Protein AF-A0A7C2VW53-F1 (afdb_monomer)

Structure (mmCIF, N/CA/C/O backbone):
data_AF-A0A7C2VW53-F1
#
_entry.id   AF-A0A7C2VW53-F1
#
loop_
_atom_site.group_PDB
_atom_site.id
_atom_site.type_symbol
_atom_site.label_atom_id
_atom_site.label_alt_id
_atom_site.label_comp_id
_atom_site.label_asym_id
_atom_site.label_entity_id
_atom_site.label_seq_id
_atom_site.pdbx_PDB_ins_code
_atom_site.Cartn_x
_atom_site.Cartn_y
_atom_site.Cartn_z
_atom_site.occupancy
_atom_site.B_iso_or_equiv
_atom_site.auth_seq_id
_atom_site.auth_comp_id
_atom_site.auth_asym_id
_atom_site.auth_atom_id
_atom_site.pdbx_PDB_model_num
ATOM 1 N 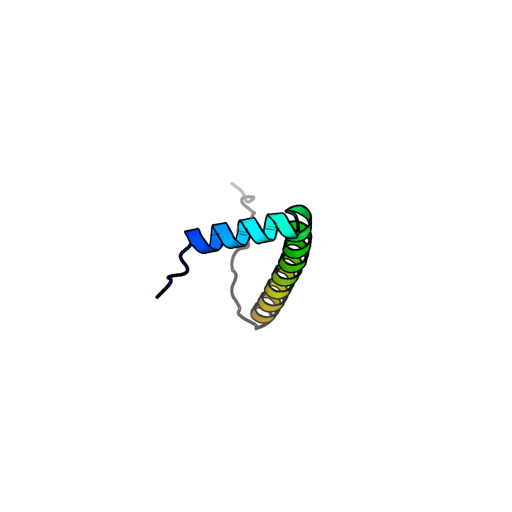N . MET A 1 1 ? 28.607 -11.611 0.641 1.00 69.44 1 MET A N 1
ATOM 2 C CA . MET A 1 1 ? 27.189 -12.017 0.535 1.00 69.44 1 MET A CA 1
ATOM 3 C C . MET A 1 1 ? 26.440 -10.884 -0.147 1.00 69.44 1 MET A C 1
ATOM 5 O O . MET A 1 1 ? 26.794 -9.746 0.143 1.00 69.44 1 MET A O 1
ATOM 9 N N . PRO A 1 2 ? 25.514 -11.144 -1.085 1.00 75.25 2 PRO A N 1
ATOM 10 C CA . PRO A 1 2 ? 24.713 -10.078 -1.679 1.00 75.25 2 PRO A CA 1
ATOM 11 C C . PRO A 1 2 ? 23.921 -9.389 -0.564 1.00 75.25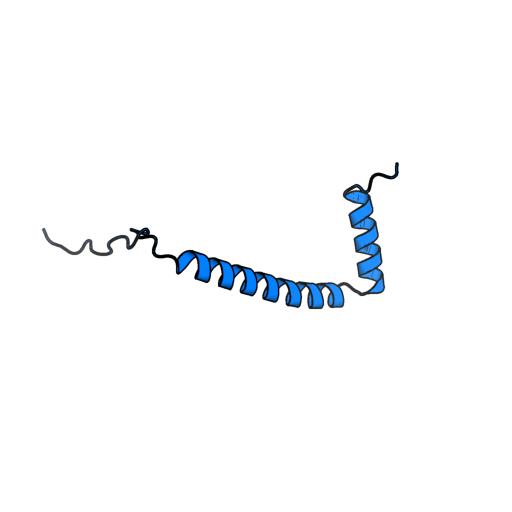 2 PRO A C 1
ATOM 13 O O . PRO A 1 2 ? 23.139 -10.029 0.136 1.00 75.25 2 PRO A O 1
ATOM 16 N N . ASN A 1 3 ? 24.198 -8.106 -0.348 1.00 79.31 3 ASN A N 1
ATOM 17 C CA . ASN A 1 3 ? 23.501 -7.302 0.642 1.00 79.31 3 ASN A CA 1
ATOM 18 C C . ASN A 1 3 ? 22.263 -6.732 -0.042 1.00 79.31 3 ASN A C 1
ATOM 20 O O . ASN A 1 3 ? 22.390 -5.967 -0.991 1.00 79.31 3 ASN A O 1
ATOM 24 N N . LEU A 1 4 ? 21.078 -7.129 0.415 1.00 85.62 4 LEU A N 1
ATOM 25 C CA . LEU A 1 4 ? 19.823 -6.533 -0.032 1.00 85.62 4 LEU A CA 1
ATOM 26 C C . LEU A 1 4 ? 19.705 -5.144 0.596 1.00 85.62 4 LEU A C 1
ATOM 28 O O . LEU A 1 4 ? 19.166 -4.984 1.692 1.00 85.62 4 LEU A O 1
ATOM 32 N N . GLY A 1 5 ? 20.289 -4.154 -0.070 1.00 92.62 5 GLY A N 1
ATOM 33 C CA . GLY A 1 5 ? 20.209 -2.764 0.329 1.00 92.62 5 GLY A CA 1
ATOM 34 C C . GLY A 1 5 ? 18.886 -2.122 -0.098 1.00 92.62 5 GLY A C 1
ATOM 35 O O . GLY A 1 5 ? 18.112 -2.687 -0.879 1.00 92.62 5 GLY A O 1
ATOM 36 N N . PRO A 1 6 ? 18.618 -0.895 0.380 1.00 94.88 6 PRO A N 1
ATOM 37 C CA . PRO A 1 6 ? 17.465 -0.116 -0.062 1.00 94.88 6 PRO A CA 1
ATOM 38 C C . PRO A 1 6 ? 17.409 0.059 -1.589 1.00 94.88 6 PRO A C 1
ATOM 40 O O . PRO A 1 6 ? 16.323 0.089 -2.159 1.00 94.88 6 PRO A O 1
ATOM 43 N N . ALA A 1 7 ? 18.567 0.130 -2.256 1.00 93.00 7 ALA A N 1
ATOM 44 C CA . ALA A 1 7 ? 18.660 0.259 -3.708 1.00 93.00 7 ALA A CA 1
ATOM 45 C C . ALA A 1 7 ? 18.149 -0.996 -4.439 1.00 93.00 7 ALA A C 1
ATOM 47 O O . ALA A 1 7 ? 17.322 -0.886 -5.345 1.00 93.00 7 ALA A O 1
ATOM 48 N N . GLU A 1 8 ? 18.573 -2.191 -4.019 1.00 93.38 8 GLU A N 1
ATOM 49 C CA . GLU A 1 8 ? 18.112 -3.461 -4.585 1.00 93.38 8 GLU A CA 1
ATOM 50 C C . GLU A 1 8 ? 16.608 -3.660 -4.369 1.00 93.38 8 GLU A C 1
ATOM 52 O O . GLU A 1 8 ? 15.904 -4.082 -5.287 1.00 93.38 8 GLU A O 1
ATOM 57 N N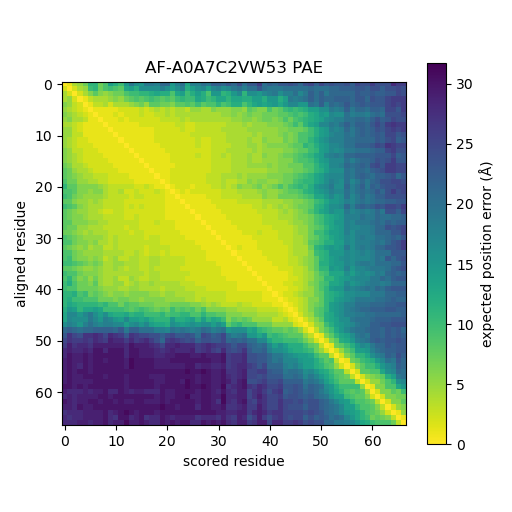 . LEU A 1 9 ? 16.089 -3.298 -3.190 1.00 94.69 9 LEU A N 1
ATOM 58 C CA . LEU A 1 9 ? 14.652 -3.368 -2.907 1.00 94.69 9 LEU A CA 1
ATOM 59 C C . LEU A 1 9 ? 13.834 -2.451 -3.823 1.00 94.69 9 LEU A C 1
ATOM 61 O O . LEU A 1 9 ? 12.768 -2.857 -4.286 1.00 94.69 9 LEU A O 1
ATOM 65 N N . ILE A 1 10 ? 14.332 -1.247 -4.125 1.00 95.62 10 ILE A N 1
ATOM 66 C CA . ILE A 1 10 ? 13.675 -0.333 -5.070 1.00 95.62 10 ILE A CA 1
ATOM 67 C C . ILE A 1 10 ? 13.633 -0.945 -6.471 1.00 95.62 10 ILE A C 1
ATOM 69 O O . ILE A 1 10 ? 12.587 -0.894 -7.112 1.00 95.62 10 ILE A O 1
ATOM 73 N N . ILE A 1 11 ? 14.727 -1.556 -6.938 1.00 95.81 11 ILE A N 1
ATOM 74 C CA . ILE A 1 11 ? 14.775 -2.208 -8.258 1.00 95.81 11 ILE A CA 1
ATOM 75 C C . ILE A 1 11 ? 13.756 -3.351 -8.333 1.00 95.81 11 ILE A C 1
ATOM 77 O O . ILE A 1 11 ? 12.993 -3.436 -9.296 1.00 95.81 11 ILE A O 1
ATOM 81 N N . ILE A 1 12 ? 13.695 -4.199 -7.303 1.00 95.06 12 ILE A N 1
ATOM 82 C CA . ILE A 1 12 ? 12.725 -5.300 -7.226 1.00 95.06 12 ILE A CA 1
ATOM 83 C C . ILE A 1 12 ? 11.293 -4.754 -7.230 1.00 95.06 12 ILE A C 1
ATOM 85 O O . ILE A 1 12 ? 10.451 -5.241 -7.985 1.00 95.06 12 ILE A O 1
ATOM 89 N N . LEU A 1 13 ? 11.017 -3.717 -6.438 1.00 94.75 13 LEU A N 1
ATOM 90 C CA . LEU A 1 13 ? 9.707 -3.070 -6.394 1.00 94.75 13 LEU A CA 1
ATOM 91 C C . LEU A 1 13 ? 9.305 -2.520 -7.768 1.00 94.75 13 LEU A C 1
ATOM 93 O O . LEU A 1 13 ? 8.156 -2.670 -8.176 1.00 94.75 13 LEU A O 1
ATOM 97 N N . LEU A 1 14 ? 10.251 -1.934 -8.502 1.00 96.50 14 LEU A N 1
ATOM 98 C CA . LEU A 1 14 ? 10.028 -1.415 -9.849 1.00 96.50 14 LEU A CA 1
ATOM 99 C C . LEU A 1 14 ? 9.636 -2.535 -10.821 1.00 96.50 14 LEU A C 1
ATOM 101 O O . LEU A 1 14 ? 8.668 -2.384 -11.561 1.00 96.50 14 LEU A O 1
ATOM 105 N N . ILE A 1 15 ? 10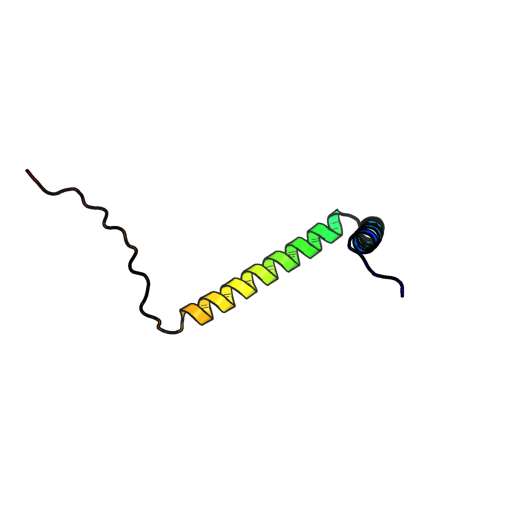.317 -3.684 -10.768 1.00 96.94 15 ILE A N 1
ATOM 106 C CA . ILE A 1 15 ? 9.974 -4.866 -11.577 1.00 96.94 15 ILE A CA 1
ATOM 107 C C . ILE A 1 15 ? 8.567 -5.371 -11.235 1.00 96.94 15 ILE A C 1
ATOM 109 O O . ILE A 1 15 ? 7.769 -5.636 -12.133 1.00 96.94 15 ILE A O 1
ATOM 113 N N . VAL A 1 16 ? 8.227 -5.461 -9.948 1.00 96.50 16 VAL A N 1
ATOM 114 C CA . VAL A 1 16 ? 6.886 -5.860 -9.493 1.00 96.50 16 VAL A CA 1
ATOM 115 C C . VAL A 1 16 ? 5.825 -4.886 -10.018 1.00 96.50 16 VAL A C 1
ATOM 117 O O . VAL A 1 16 ? 4.803 -5.319 -10.548 1.00 96.50 16 VAL A O 1
ATOM 120 N N . ILE A 1 17 ? 6.074 -3.576 -9.950 1.00 96.19 17 ILE A N 1
ATOM 121 C CA . ILE A 1 17 ? 5.168 -2.554 -10.494 1.00 96.19 17 ILE A CA 1
ATOM 122 C C . ILE A 1 17 ? 5.012 -2.694 -12.011 1.00 96.19 17 ILE A C 1
ATOM 124 O O . ILE A 1 17 ? 3.912 -2.486 -12.509 1.00 96.19 17 ILE A O 1
ATOM 128 N N . LEU A 1 18 ? 6.060 -3.052 -12.754 1.00 96.56 18 LEU A N 1
ATOM 129 C CA . LEU A 1 18 ? 5.956 -3.262 -14.201 1.00 96.56 18 LEU A CA 1
ATOM 130 C C . LEU A 1 18 ? 5.112 -4.494 -14.555 1.00 96.56 18 LEU A C 1
ATOM 132 O O . LEU A 1 18 ? 4.355 -4.446 -15.520 1.00 96.56 18 LEU A O 1
ATOM 136 N N . ILE A 1 19 ? 5.207 -5.574 -13.774 1.00 97.00 19 ILE A N 1
ATOM 137 C CA . ILE A 1 19 ? 4.444 -6.812 -14.004 1.00 97.00 19 ILE A CA 1
ATOM 138 C C . ILE A 1 19 ? 2.969 -6.633 -13.631 1.00 97.00 19 ILE A C 1
ATOM 140 O O . ILE A 1 19 ? 2.081 -6.985 -14.403 1.00 97.00 19 ILE A O 1
ATOM 144 N N . PHE A 1 20 ? 2.699 -6.105 -12.437 1.00 95.38 20 PHE A N 1
ATOM 145 C CA . PHE A 1 20 ? 1.338 -6.002 -11.902 1.00 95.38 20 PHE A CA 1
ATOM 146 C C . PHE A 1 20 ? 0.649 -4.677 -12.257 1.00 95.38 20 PHE A C 1
ATOM 148 O O . PHE A 1 20 ? -0.578 -4.596 -12.257 1.00 95.38 20 PHE A O 1
ATOM 155 N N . GLY A 1 21 ? 1.419 -3.637 -12.570 1.00 94.81 21 GLY A N 1
ATOM 156 C CA . GLY A 1 21 ? 0.943 -2.271 -12.763 1.00 94.81 21 GLY A CA 1
ATOM 157 C C . GLY A 1 21 ? 0.784 -1.504 -11.445 1.00 94.81 21 GLY A C 1
ATOM 158 O O . GLY A 1 21 ? 0.396 -2.053 -10.410 1.00 94.81 21 GLY A O 1
ATOM 159 N N . ALA A 1 22 ? 1.004 -0.185 -11.493 1.00 93.06 22 ALA A N 1
ATOM 160 C CA . ALA A 1 22 ? 0.828 0.696 -10.332 1.00 93.06 22 ALA A CA 1
ATOM 161 C C . ALA A 1 22 ? -0.619 0.696 -9.798 1.00 93.06 22 ALA A C 1
ATOM 163 O O . ALA A 1 22 ? -0.834 0.790 -8.591 1.00 93.06 22 ALA A O 1
ATOM 164 N N . GLY A 1 23 ? -1.612 0.533 -10.682 1.00 95.56 23 GLY A N 1
ATOM 165 C CA . GLY A 1 23 ? -3.027 0.482 -10.302 1.00 95.56 23 GLY A CA 1
ATOM 166 C C . GLY A 1 23 ? -3.371 -0.719 -9.417 1.00 95.56 23 GLY A C 1
ATOM 167 O O . GLY A 1 23 ? -4.036 -0.548 -8.398 1.00 95.56 23 GLY A O 1
ATOM 168 N N . LYS A 1 24 ? -2.867 -1.918 -9.746 1.00 95.19 24 LYS A N 1
ATOM 169 C CA . LYS A 1 24 ? -3.120 -3.130 -8.948 1.00 95.19 24 LYS A CA 1
ATOM 170 C C . LYS A 1 24 ? -2.433 -3.078 -7.591 1.00 95.19 24 LYS A C 1
ATOM 172 O O . LYS A 1 24 ? -3.040 -3.456 -6.593 1.00 95.19 24 LYS A O 1
ATOM 177 N N . LEU A 1 25 ? -1.205 -2.559 -7.532 1.00 94.56 25 LEU A N 1
ATOM 178 C CA . LEU A 1 25 ? -0.514 -2.357 -6.257 1.00 94.56 25 LEU A CA 1
ATOM 179 C C . LEU A 1 25 ? -1.246 -1.345 -5.361 1.00 94.56 25 LEU A C 1
ATOM 181 O O . LEU A 1 25 ? -1.379 -1.586 -4.164 1.00 94.56 25 LEU A O 1
ATOM 185 N N . ALA A 1 26 ? -1.758 -0.248 -5.928 1.00 94.12 26 ALA A N 1
ATOM 186 C CA . ALA A 1 26 ? -2.540 0.742 -5.187 1.00 94.12 26 ALA A CA 1
ATOM 187 C C . ALA A 1 26 ? -3.890 0.185 -4.702 1.00 94.12 26 ALA A C 1
ATOM 189 O O . ALA A 1 26 ? -4.297 0.466 -3.576 1.00 94.12 26 ALA A O 1
ATOM 190 N N . GLU A 1 27 ? -4.563 -0.633 -5.515 1.00 96.25 27 GLU A N 1
ATOM 191 C CA . GLU A 1 27 ? -5.811 -1.316 -5.155 1.00 96.25 27 GLU A CA 1
ATOM 192 C C . GLU A 1 27 ? -5.602 -2.254 -3.952 1.00 96.25 27 GLU A C 1
ATOM 194 O O . GLU A 1 27 ? -6.293 -2.134 -2.936 1.00 96.25 27 GLU A O 1
ATOM 199 N N . VAL A 1 28 ? -4.583 -3.120 -4.019 1.00 95.94 28 VAL A N 1
ATOM 200 C CA . VAL A 1 28 ? -4.226 -4.054 -2.937 1.00 95.94 28 VAL A CA 1
ATOM 201 C C . VAL A 1 28 ? -3.745 -3.306 -1.694 1.00 95.94 28 VAL A C 1
ATOM 203 O O . VAL A 1 28 ? -4.215 -3.578 -0.590 1.00 95.94 28 VAL A O 1
ATOM 206 N N . GLY A 1 29 ? -2.852 -2.327 -1.852 1.00 95.44 29 GLY A N 1
ATOM 207 C CA . GLY A 1 29 ? -2.353 -1.507 -0.748 1.00 95.44 29 GLY A CA 1
ATOM 208 C C . GLY A 1 29 ? -3.463 -0.706 -0.064 1.00 95.44 29 GLY A C 1
ATOM 209 O O . GLY A 1 29 ? -3.483 -0.601 1.160 1.00 95.44 29 GLY A O 1
ATOM 210 N N . GLY A 1 30 ? -4.432 -0.200 -0.830 1.00 97.06 30 GLY A N 1
ATOM 211 C CA . GLY A 1 30 ? -5.611 0.482 -0.305 1.00 97.06 30 GLY A CA 1
ATOM 212 C C . GLY A 1 30 ? -6.510 -0.443 0.517 1.00 97.06 30 GLY A C 1
ATOM 213 O O . GLY A 1 30 ? -6.948 -0.055 1.601 1.00 97.06 30 GLY A O 1
ATOM 214 N N . ALA A 1 31 ? -6.757 -1.668 0.044 1.00 96.94 31 ALA A N 1
ATOM 215 C CA . ALA A 1 31 ? -7.527 -2.670 0.781 1.00 96.94 31 ALA A CA 1
ATOM 216 C C . ALA A 1 31 ? -6.817 -3.099 2.078 1.00 96.94 31 ALA A C 1
ATOM 218 O O . ALA A 1 31 ? -7.418 -3.064 3.155 1.00 96.94 31 ALA A O 1
ATOM 219 N N . LEU A 1 32 ? -5.520 -3.415 1.995 1.00 97.50 32 LEU A N 1
ATOM 220 C CA . LEU A 1 32 ? -4.692 -3.770 3.151 1.00 97.50 32 LEU A CA 1
ATOM 221 C C . LEU A 1 32 ? -4.604 -2.624 4.164 1.00 97.50 32 LEU A C 1
ATOM 223 O O . LEU A 1 32 ? -4.760 -2.847 5.360 1.00 97.50 32 LEU A O 1
ATOM 227 N N . GLY A 1 33 ? -4.410 -1.388 3.701 1.00 96.38 33 GLY A N 1
ATOM 228 C CA . GLY A 1 33 ? -4.307 -0.213 4.562 1.00 96.38 33 GLY A CA 1
ATOM 229 C C . GLY A 1 33 ? -5.582 0.050 5.361 1.00 96.38 33 GLY A C 1
ATOM 230 O O . GLY A 1 33 ? -5.508 0.367 6.547 1.00 96.38 33 GLY A O 1
ATOM 231 N N . ARG A 1 34 ? -6.759 -0.137 4.748 1.00 96.75 34 ARG A N 1
ATOM 232 C CA . ARG A 1 34 ? -8.046 -0.060 5.460 1.00 96.75 34 ARG A CA 1
ATOM 233 C C . ARG A 1 34 ? -8.170 -1.160 6.512 1.00 96.75 34 ARG A C 1
ATOM 235 O O . ARG A 1 34 ? -8.533 -0.851 7.641 1.00 96.75 34 ARG A O 1
ATOM 242 N N . GLY A 1 35 ? -7.806 -2.399 6.173 1.00 97.06 35 GLY A N 1
ATOM 243 C CA . GLY A 1 35 ? -7.816 -3.521 7.117 1.00 97.06 35 GLY A CA 1
ATOM 244 C C . GLY A 1 35 ? -6.893 -3.295 8.317 1.00 97.06 35 GLY A C 1
ATOM 245 O O . GLY A 1 35 ? -7.316 -3.447 9.457 1.00 97.06 35 GLY A O 1
ATOM 246 N N . ILE A 1 36 ? -5.659 -2.840 8.077 1.00 96.88 36 ILE A N 1
ATOM 247 C CA . ILE A 1 36 ? -4.696 -2.507 9.140 1.00 96.88 36 ILE A CA 1
ATOM 248 C C . ILE A 1 36 ? -5.202 -1.343 10.000 1.00 96.88 36 ILE A C 1
ATOM 250 O O . ILE A 1 36 ? -5.004 -1.348 11.215 1.00 96.88 36 ILE A O 1
ATOM 254 N N . ARG A 1 37 ? -5.843 -0.336 9.392 1.00 95.62 37 ARG A N 1
ATOM 255 C CA .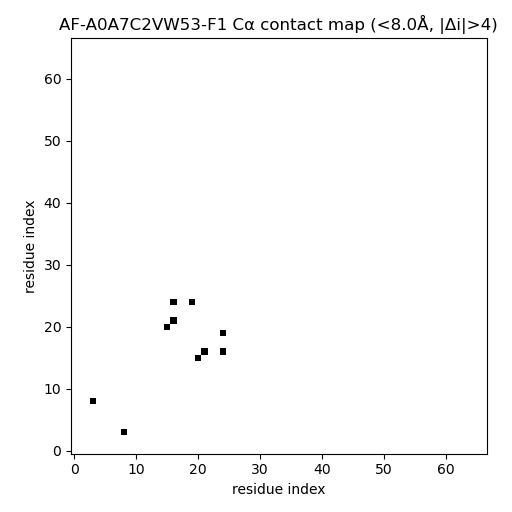 ARG A 1 37 ? -6.401 0.810 10.119 1.00 95.62 37 ARG A CA 1
ATOM 256 C C . ARG A 1 37 ? -7.528 0.387 11.055 1.00 95.62 37 ARG A C 1
ATOM 258 O O . ARG A 1 37 ? -7.512 0.809 12.207 1.00 95.62 37 ARG A O 1
ATOM 265 N N . GLU A 1 38 ? -8.455 -0.438 10.578 1.00 95.69 38 GLU A N 1
ATOM 266 C CA . GLU A 1 38 ? -9.553 -0.948 11.405 1.00 95.69 38 GLU A CA 1
ATOM 267 C C . GLU A 1 38 ? -9.020 -1.874 12.503 1.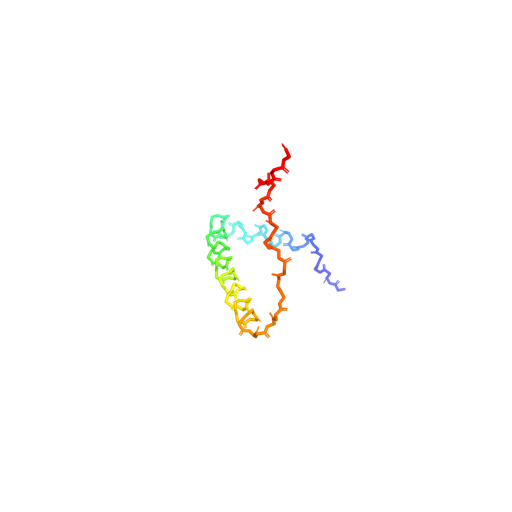00 95.69 38 GLU A C 1
ATOM 269 O O . GLU A 1 38 ? -9.358 -1.700 13.665 1.00 95.69 38 GLU A O 1
ATOM 274 N N . PHE A 1 39 ? -8.071 -2.757 12.173 1.00 95.25 39 PHE A N 1
ATOM 275 C CA . PHE A 1 39 ? -7.405 -3.622 13.148 1.00 95.25 39 PHE A CA 1
ATOM 276 C C . PHE A 1 39 ? -6.718 -2.823 14.264 1.00 95.25 39 PHE A C 1
ATOM 278 O O . PHE A 1 39 ? -6.904 -3.104 15.446 1.00 95.25 39 PHE A O 1
ATOM 285 N N . ARG A 1 40 ? -5.964 -1.770 13.913 1.00 93.75 40 ARG A N 1
ATOM 286 C CA . ARG A 1 40 ? -5.353 -0.872 14.907 1.00 93.75 40 ARG A CA 1
ATOM 287 C C . ARG A 1 40 ? -6.385 -0.134 15.752 1.00 93.75 40 ARG A C 1
ATOM 289 O O . ARG A 1 40 ? -6.095 0.155 16.908 1.00 93.75 40 ARG A O 1
ATOM 296 N N . LYS A 1 41 ? -7.532 0.224 15.175 1.00 93.19 41 LYS A N 1
ATOM 297 C CA . LYS A 1 41 ? -8.611 0.908 15.885 1.00 93.19 41 LYS A CA 1
ATOM 298 C C . LYS A 1 41 ? -9.252 -0.022 16.915 1.00 93.19 41 LYS A C 1
ATOM 300 O O . LYS A 1 41 ? -9.325 0.366 18.072 1.00 93.19 41 LYS A O 1
ATOM 305 N N . SER A 1 42 ? -9.595 -1.251 16.533 1.00 90.81 42 SER A N 1
ATOM 306 C CA . SER A 1 42 ? -10.170 -2.240 17.451 1.00 90.81 42 SER A CA 1
ATOM 307 C C . SER A 1 42 ? -9.232 -2.575 18.612 1.00 90.81 42 SER A C 1
ATOM 309 O O . SER A 1 42 ? -9.680 -2.611 19.749 1.00 90.81 42 SER A O 1
ATOM 311 N N . ILE A 1 43 ? -7.924 -2.721 18.356 1.00 91.81 43 ILE A N 1
ATOM 312 C CA . ILE A 1 43 ? -6.937 -2.949 19.428 1.00 91.81 43 ILE A CA 1
ATOM 313 C C . ILE A 1 43 ? -6.884 -1.767 20.404 1.00 91.81 43 ILE A C 1
ATOM 315 O O . ILE A 1 43 ? -6.806 -1.966 21.609 1.00 91.81 43 ILE A O 1
ATOM 319 N N . ARG A 1 44 ? -6.928 -0.528 19.898 1.00 89.62 44 ARG A N 1
ATOM 320 C CA . ARG A 1 44 ? -6.919 0.669 20.753 1.00 89.62 44 ARG A CA 1
ATOM 321 C C . ARG A 1 44 ? -8.196 0.812 21.570 1.00 89.62 44 ARG A C 1
ATOM 323 O O . ARG A 1 44 ? -8.117 1.177 22.732 1.00 89.62 44 ARG A O 1
ATOM 330 N N . GLU A 1 45 ? -9.351 0.532 20.975 1.00 84.06 45 GLU A N 1
ATOM 331 C CA . GLU A 1 45 ? -10.637 0.548 21.680 1.00 84.06 45 GLU A CA 1
ATOM 332 C C . GLU A 1 45 ? -10.687 -0.529 22.774 1.00 84.06 45 GLU A C 1
ATOM 334 O O . GLU A 1 45 ? -11.242 -0.287 23.843 1.00 84.06 45 GLU A O 1
ATOM 339 N N . GLU A 1 46 ? -10.060 -1.686 22.553 1.00 76.88 46 GLU A N 1
ATOM 340 C CA . GLU A 1 46 ? -9.928 -2.751 23.552 1.00 76.88 46 GLU A CA 1
ATOM 341 C C . GLU A 1 46 ? -8.951 -2.376 24.685 1.00 76.88 46 GLU A C 1
ATOM 343 O O . GLU A 1 46 ? -9.254 -2.620 25.853 1.00 76.88 46 GLU A O 1
ATOM 348 N N . GLU A 1 47 ? -7.835 -1.700 24.379 1.00 75.38 47 GLU A N 1
ATOM 349 C CA . GLU A 1 47 ? -6.925 -1.139 25.394 1.00 75.38 47 GLU A CA 1
ATOM 350 C C . GLU A 1 47 ? -7.573 -0.005 26.209 1.00 75.38 47 GLU A C 1
ATOM 352 O O . GLU A 1 47 ? -7.354 0.087 27.416 1.00 75.38 47 GLU A O 1
ATOM 357 N N . GLU A 1 48 ? -8.404 0.833 25.584 1.00 65.19 48 GLU A N 1
ATOM 358 C CA . GLU A 1 48 ? -9.103 1.948 26.244 1.00 65.19 48 GLU A CA 1
ATOM 359 C C . GLU A 1 48 ? -10.374 1.503 26.998 1.00 65.19 48 GLU A C 1
ATOM 361 O O . GLU A 1 48 ? -10.873 2.215 27.868 1.00 65.19 48 GLU A O 1
ATOM 366 N N . SER A 1 49 ? -10.856 0.281 26.741 1.00 59.06 49 SER A N 1
ATOM 367 C CA . SER A 1 49 ? -11.927 -0.373 27.511 1.00 59.06 49 SER A CA 1
ATOM 368 C C . SER A 1 49 ? -11.437 -0.997 28.826 1.00 59.06 49 SER A C 1
ATOM 370 O O . SER A 1 49 ? -12.253 -1.431 29.645 1.00 59.06 49 SER A O 1
ATOM 372 N N . ALA A 1 50 ? -10.123 -1.020 29.077 1.00 56.09 50 ALA A N 1
ATOM 373 C CA . ALA A 1 50 ? -9.603 -1.20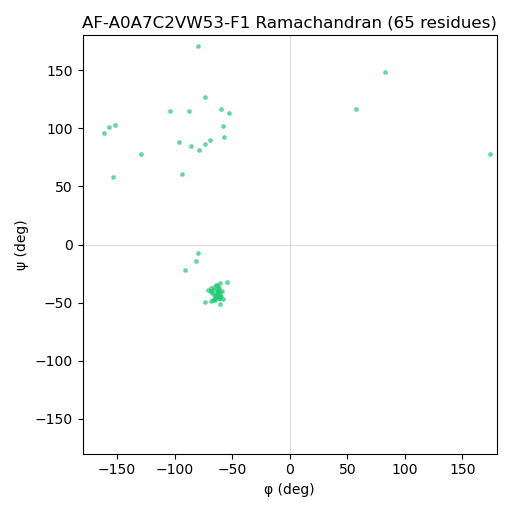6 30.425 1.00 56.09 50 ALA A CA 1
ATOM 374 C C . ALA A 1 50 ? -9.821 0.101 31.213 1.00 56.09 50 ALA A C 1
ATOM 376 O O . ALA A 1 50 ? -9.397 1.161 30.751 1.00 56.09 50 ALA A O 1
ATOM 377 N N . PRO A 1 51 ? -10.460 0.074 32.399 1.00 50.22 51 PRO A N 1
ATOM 378 C CA . PRO A 1 51 ? -10.792 1.285 33.135 1.00 50.22 51 PRO A CA 1
ATOM 379 C C . PRO A 1 51 ? -9.510 1.934 33.667 1.00 50.22 51 PRO A C 1
ATOM 381 O O . PRO A 1 51 ? -9.064 1.649 34.778 1.00 50.22 51 PRO A O 1
ATOM 384 N N . THR A 1 52 ? -8.908 2.818 32.876 1.00 53.44 52 THR A N 1
ATOM 385 C CA . THR A 1 52 ? -7.889 3.755 33.340 1.00 53.44 52 THR A CA 1
ATOM 386 C C . THR A 1 52 ? -8.527 5.140 33.466 1.00 53.44 52 THR A C 1
ATOM 388 O O . THR A 1 52 ? -8.994 5.713 32.482 1.00 53.44 52 THR A O 1
ATOM 391 N N . PRO A 1 53 ? -8.619 5.696 34.689 1.00 59.19 53 PRO A N 1
ATOM 392 C CA . PRO A 1 53 ? -9.214 7.002 34.913 1.00 59.19 53 PRO A CA 1
ATOM 393 C C . PRO A 1 53 ? -8.201 8.088 34.540 1.00 59.19 53 PRO A C 1
ATOM 395 O O . PRO A 1 53 ? -7.526 8.628 35.412 1.00 59.19 53 PRO A O 1
ATOM 398 N N . SER A 1 54 ? -8.060 8.426 33.257 1.00 63.44 54 SER A N 1
ATOM 399 C CA . SER A 1 54 ? -7.274 9.608 32.881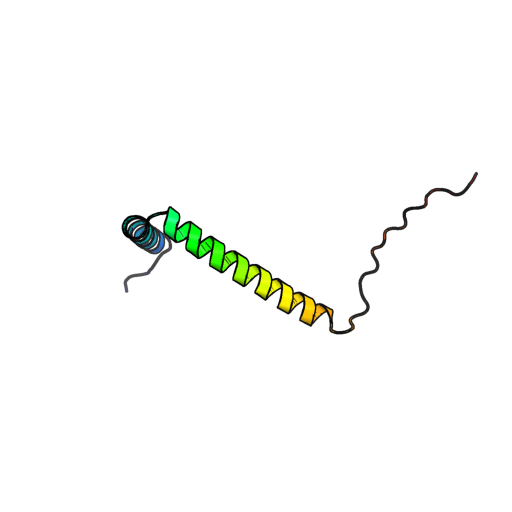 1.00 63.44 54 SER A CA 1
ATOM 400 C C . SER A 1 54 ? -7.558 10.140 31.476 1.00 63.44 54 SER A C 1
ATOM 402 O O . SER A 1 54 ? -6.896 9.769 30.514 1.00 63.44 54 SER A O 1
ATOM 404 N N . SER A 1 55 ? -8.433 11.144 31.400 1.00 52.47 55 SER A N 1
ATOM 405 C CA . SER A 1 55 ? -8.133 12.355 30.628 1.00 52.47 55 SER A CA 1
ATOM 406 C C . SER A 1 55 ? -8.884 13.557 31.219 1.00 52.47 55 SER A C 1
ATOM 408 O O . SER A 1 55 ? -10.093 13.692 31.019 1.00 52.47 55 SER A O 1
ATOM 410 N N . PRO A 1 56 ? -8.207 14.444 31.974 1.00 64.75 56 PRO A N 1
ATOM 411 C CA . PRO A 1 56 ? -8.731 15.751 32.328 1.00 64.75 56 PRO A CA 1
ATOM 412 C C . PRO A 1 56 ? -8.390 16.718 31.188 1.00 64.75 56 PRO A C 1
ATOM 414 O O . PRO A 1 56 ? -7.367 17.396 31.215 1.00 64.75 56 PRO A O 1
ATOM 417 N N . SER A 1 57 ? -9.217 16.770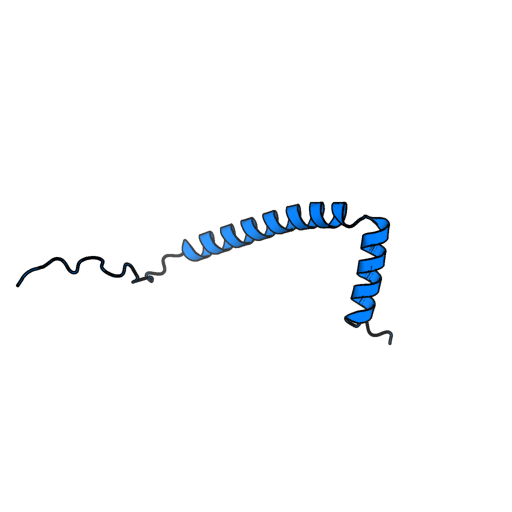 30.146 1.00 56.31 57 SER A N 1
ATOM 418 C CA . SER A 1 57 ? -9.099 17.832 29.139 1.00 56.31 57 SER A CA 1
ATOM 419 C C . SER A 1 57 ? -10.430 18.120 28.450 1.00 56.31 57 SER A C 1
ATOM 421 O O . SER A 1 57 ? -10.575 18.049 27.236 1.00 56.31 57 SER A O 1
ATOM 423 N N . ALA A 1 58 ? -11.428 18.475 29.256 1.00 53.12 58 ALA A N 1
ATOM 424 C CA . ALA A 1 58 ? -12.422 19.447 28.831 1.00 53.12 58 ALA A CA 1
ATOM 425 C C . ALA A 1 58 ? -11.947 20.790 29.388 1.00 53.12 58 ALA A C 1
ATOM 427 O O . ALA A 1 58 ? -12.245 21.145 30.526 1.00 53.12 58 ALA A O 1
ATOM 428 N N . ALA A 1 59 ? -11.109 21.480 28.610 1.00 54.41 59 ALA A N 1
ATOM 429 C CA . ALA A 1 59 ? -10.788 22.875 28.849 1.00 54.41 59 ALA A CA 1
ATOM 430 C C . ALA A 1 59 ? -12.106 23.647 28.945 1.00 54.41 59 ALA A C 1
ATOM 432 O O . ALA A 1 59 ? -12.883 23.711 27.993 1.00 54.41 59 ALA A O 1
ATOM 433 N N . SER A 1 60 ? -12.354 24.148 30.147 1.00 51.94 60 SER A N 1
ATOM 434 C CA . SER A 1 60 ? -13.507 24.920 30.562 1.00 51.94 60 SER A CA 1
ATOM 435 C C . SER A 1 60 ? -13.662 26.173 29.700 1.00 51.94 60 SER A C 1
ATOM 437 O O . SER A 1 60 ? -13.113 27.233 29.992 1.00 51.94 60 SER A O 1
ATOM 439 N N . ASP A 1 61 ? -14.447 26.037 28.638 1.00 68.31 61 ASP A N 1
ATOM 440 C CA . ASP A 1 61 ? -15.263 27.099 28.067 1.00 68.31 61 ASP A CA 1
ATOM 441 C C . ASP A 1 61 ? -16.215 27.603 29.166 1.00 68.31 61 ASP A C 1
ATOM 443 O O . ASP A 1 61 ? -17.151 26.899 29.547 1.00 68.31 61 ASP A O 1
ATOM 447 N N . LYS A 1 62 ? -15.888 28.755 29.771 1.00 61.66 62 LYS A N 1
ATOM 448 C CA . LYS A 1 62 ? -16.804 29.717 30.425 1.00 61.66 62 LYS A CA 1
ATOM 449 C C . LYS A 1 62 ? -16.017 30.826 31.131 1.00 61.66 62 LYS A C 1
ATOM 451 O O . LYS A 1 62 ? -15.917 30.877 32.351 1.00 61.66 62 LYS A O 1
ATOM 456 N N . SER A 1 63 ? -15.524 31.785 30.357 1.00 61.69 63 SER A N 1
ATOM 457 C CA . SER A 1 63 ? -15.237 33.149 30.825 1.00 61.69 63 SER A CA 1
ATOM 458 C C . SER A 1 63 ? -16.455 34.045 30.553 1.00 61.69 63 SER A C 1
ATOM 460 O O . SER A 1 63 ? -16.412 35.011 29.795 1.00 61.69 63 SER A O 1
ATOM 462 N N . ARG A 1 64 ? -17.584 33.673 31.168 1.00 69.25 64 ARG A N 1
ATOM 463 C CA . ARG A 1 64 ? -18.811 34.473 31.293 1.00 69.25 64 ARG A CA 1
ATOM 464 C C . ARG A 1 64 ? -19.214 34.486 32.768 1.00 69.25 64 ARG A C 1
ATOM 466 O O . ARG A 1 64 ? -20.117 33.747 33.142 1.00 69.25 64 ARG A O 1
ATOM 473 N N . THR A 1 65 ? -18.521 35.304 33.560 1.00 68.25 65 THR A N 1
ATOM 474 C CA . THR A 1 65 ? -18.982 35.760 34.881 1.00 68.25 65 THR A CA 1
ATOM 475 C C . THR A 1 65 ? -18.271 37.076 35.239 1.00 68.25 65 THR A C 1
ATOM 477 O O . THR A 1 65 ? -17.093 37.076 35.575 1.00 68.25 65 THR A O 1
ATOM 480 N N . ASP A 1 66 ? -19.004 38.172 35.045 1.00 63.16 66 ASP A N 1
ATOM 481 C CA . ASP A 1 66 ? -19.213 39.312 35.951 1.00 63.16 66 ASP A CA 1
ATOM 482 C C . ASP A 1 66 ? -18.029 40.146 36.491 1.00 63.16 66 ASP A C 1
ATOM 484 O O . ASP A 1 66 ? -17.237 39.695 37.318 1.00 63.16 66 ASP A O 1
ATOM 488 N N . ALA A 1 67 ? -18.028 41.431 36.107 1.00 51.16 67 ALA A N 1
ATOM 489 C CA . ALA A 1 67 ? -17.642 42.581 36.931 1.00 51.16 67 ALA A CA 1
ATOM 490 C C . ALA A 1 67 ? -18.488 43.801 36.527 1.00 51.16 67 ALA A C 1
ATOM 492 O O . ALA A 1 67 ? -18.661 44.005 35.301 1.00 51.16 67 ALA A O 1
#

pLDDT: mean 82.58, std 16.59, range [50.22, 97.5]

Secondary structure (DSSP, 8-state):
-----HHHHHHHHHHHHHHH-HHHHHHHHHHHHHHHHHHHHHHHHHHHTS-----------------

Foldseek 3Di:
DDDCDPVVVVVVVVVVCVVCNPVNVCVVCVVVVVVVVVVVVVVVVVVPVPDDPDDPDPPDDDPPDDD

Mean predicted aligned error: 12.62 Å

Radius of gyration: 24.03 Å; Cα contacts (8 Å, |Δi|>4): 5; chains: 1; bounding box: 46×55×51 Å

Sequence (67 aa):
MPNLGPAELIIILLIVILIFGAGKLAEVGGALGRGIREFRKSIREEEESAPTPSSPSAASDKSRTDA

Solvent-accessible surface area (backbone atoms only — not comparable to full-atom values): 4332 Å² total; per-residue (Å²): 128,93,75,85,44,76,67,55,51,50,54,53,50,51,52,50,35,69,75,62,31,66,67,52,53,50,53,52,50,51,54,51,49,52,52,53,50,51,52,54,47,54,54,49,54,57,61,64,67,47,95,67,98,77,81,96,75,80,78,78,88,71,97,80,78,90,133